Protein AF-A0A6P1C1L5-F1 (afdb_monomer)

Sequence (67 aa):
ARAPSTYVVGAKTFAEQYVLSALIEQRLQAAGLQASTREGLGSSVIFQALAANNIDVYVDYSGTLWV

pLDDT: mean 91.81, std 10.93, range [52.06, 98.31]

Radius of gyration: 11.92 Å; Cα contacts (8 Å, |Δi|>4): 91; chains: 1; bounding box: 23×26×32 Å

Organism: NCBI:txid2594946

Foldseek 3Di:
DDDDAEAEEEAAPDDVQVVVSVVVQVVCVVVVGHYDYDYHAHPVRVVVCCVVVVHVYGDDDPVSPPD

Nearest PDB structures (foldseek):
  4mlq-assembly1_A  TM=7.012E-01  e=3.259E-01  Priestia megaterium
  5xpj-assembly1_A  TM=6.133E-01  e=4.572E-01  Pseudomonas bharatica CSV86
  1n76-assembly1_A  TM=6.303E-01  e=1.030E+00  Homo sapiens
  6qf7-assembly2_C  TM=5.831E-01  e=6.863E-01  Escherichia coli
  8t7t-assembly1_B  TM=5.813E-01  e=1.262E+00  Homo sapiens

Secondary structure (DSSP, 8-state):
-PPSS-EEEEEESSHHHHHHHHHHHHHHHHTT--EEEEEEE-HHHHHHHHHTTS-SB----TTTS--

Solvent-accessible surface area (backbone atoms only — not comparable to full-atom values): 4003 Å² total; per-residue (Å²): 130,84,80,91,70,66,47,32,32,32,18,45,77,47,75,66,32,55,55,52,34,50,53,49,40,53,52,36,46,76,71,77,37,50,56,48,78,48,68,69,29,51,76,72,53,46,53,50,30,43,78,68,65,74,23,77,46,65,89,83,52,88,86,58,76,85,108

Mean predicted aligned error: 3.9 Å

Structure (mmCIF, N/CA/C/O backbone):
data_AF-A0A6P1C1L5-F1
#
_entry.id   AF-A0A6P1C1L5-F1
#
loop_
_atom_site.group_PDB
_atom_site.id
_atom_site.type_symbol
_atom_site.label_atom_id
_atom_site.label_alt_id
_atom_site.label_comp_id
_atom_site.label_asym_id
_atom_site.label_entity_id
_atom_site.label_seq_id
_atom_site.pdbx_PDB_ins_code
_atom_site.Cartn_x
_atom_site.Cartn_y
_atom_site.Cartn_z
_atom_site.occupancy
_atom_site.B_iso_or_equiv
_atom_site.a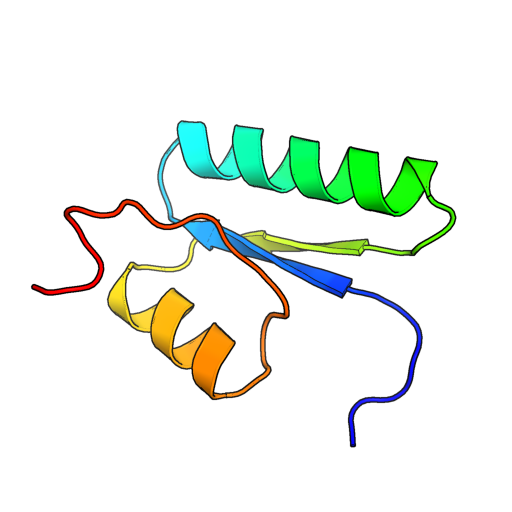uth_seq_id
_atom_site.auth_comp_id
_atom_site.auth_asym_id
_atom_site.auth_atom_id
_atom_site.pdbx_PDB_model_num
ATOM 1 N N . ALA A 1 1 ? -5.737 -16.745 11.947 1.00 52.06 1 ALA A N 1
ATOM 2 C CA . ALA A 1 1 ? -6.431 -15.500 11.561 1.00 52.06 1 ALA A CA 1
ATOM 3 C C . ALA A 1 1 ? -5.744 -14.337 12.266 1.00 52.06 1 ALA A C 1
ATOM 5 O O . ALA A 1 1 ? -5.407 -14.493 13.435 1.00 52.06 1 ALA A O 1
ATOM 6 N N . ARG A 1 2 ? -5.452 -13.234 11.566 1.00 58.50 2 ARG A N 1
ATOM 7 C CA . ARG A 1 2 ? -4.787 -12.057 12.150 1.00 58.50 2 ARG A CA 1
ATOM 8 C C . ARG A 1 2 ? -5.710 -11.421 13.197 1.00 58.50 2 ARG A C 1
ATOM 10 O O . ARG A 1 2 ? -6.899 -11.265 12.933 1.00 58.50 2 ARG A O 1
ATOM 17 N N . ALA A 1 3 ? -5.181 -11.128 14.386 1.00 56.69 3 ALA A N 1
ATOM 18 C CA . ALA A 1 3 ? -5.930 -10.442 15.439 1.00 56.69 3 ALA A CA 1
ATOM 19 C C . ALA A 1 3 ? -6.397 -9.063 14.932 1.00 56.69 3 ALA A C 1
ATOM 21 O O . ALA A 1 3 ? -5.662 -8.425 14.171 1.00 56.69 3 ALA A O 1
ATOM 22 N N . PRO A 1 4 ? -7.602 -8.601 15.303 1.00 66.00 4 PRO A N 1
ATOM 23 C CA . PRO A 1 4 ? -8.114 -7.345 14.794 1.00 66.00 4 PRO A CA 1
ATOM 24 C C . PRO A 1 4 ? -7.452 -6.213 15.571 1.00 66.00 4 PRO A C 1
ATOM 26 O O . PRO A 1 4 ? -7.632 -6.132 16.784 1.00 66.00 4 PRO A O 1
ATOM 29 N N . SER A 1 5 ? -6.724 -5.328 14.893 1.00 69.19 5 SER A N 1
ATOM 30 C CA . SER A 1 5 ? -6.497 -3.993 15.463 1.00 69.19 5 SER A CA 1
ATOM 31 C C . SER A 1 5 ? -5.877 -2.964 14.531 1.00 69.19 5 SER A C 1
ATOM 33 O O . SER A 1 5 ? -6.073 -1.786 14.799 1.00 69.19 5 SER A O 1
ATOM 35 N N . THR A 1 6 ? -5.173 -3.329 13.455 1.00 89.69 6 THR A N 1
ATOM 36 C CA . THR A 1 6 ? -4.471 -2.329 12.625 1.00 89.69 6 THR A CA 1
ATOM 37 C C . THR A 1 6 ? -4.360 -2.789 11.175 1.00 89.69 6 THR A C 1
ATOM 39 O O . THR A 1 6 ? -3.874 -3.894 10.937 1.00 89.69 6 THR A O 1
ATOM 42 N N . TYR A 1 7 ? -4.786 -1.956 10.221 1.00 95.50 7 TYR A N 1
ATOM 43 C CA . TYR A 1 7 ? -4.534 -2.141 8.788 1.00 95.50 7 TYR A CA 1
ATOM 44 C C . TYR A 1 7 ? -3.069 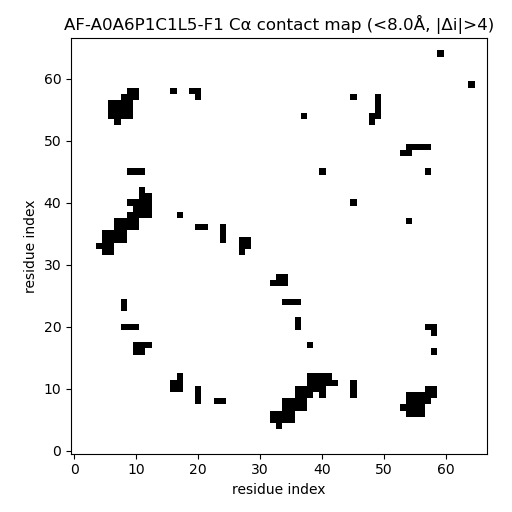-1.834 8.463 1.00 95.50 7 TYR A C 1
ATOM 46 O O . TYR A 1 7 ? -2.522 -0.858 8.956 1.00 95.50 7 TYR A O 1
ATOM 54 N N . VAL A 1 8 ? -2.433 -2.627 7.612 1.00 96.69 8 VAL A N 1
ATOM 55 C CA . VAL A 1 8 ? -1.053 -2.421 7.162 1.00 96.69 8 VAL A CA 1
ATOM 56 C C . VAL A 1 8 ? -1.079 -2.000 5.698 1.00 96.69 8 VAL A C 1
ATOM 58 O O . VAL A 1 8 ? -1.452 -2.781 4.821 1.00 96.69 8 VAL A O 1
ATOM 61 N N . VAL A 1 9 ? -0.668 -0.763 5.437 1.00 97.94 9 VAL A N 1
ATOM 62 C CA . VAL A 1 9 ? -0.598 -0.160 4.105 1.00 97.94 9 VAL A CA 1
ATOM 63 C C . VAL A 1 9 ? 0.813 -0.345 3.548 1.00 97.94 9 VAL A C 1
ATOM 65 O O . VAL A 1 9 ? 1.786 0.134 4.127 1.00 97.94 9 VAL A O 1
ATOM 68 N N . GLY A 1 10 ? 0.951 -1.052 2.431 1.00 98.00 10 GLY A N 1
ATOM 69 C CA . GLY A 1 10 ? 2.231 -1.226 1.749 1.00 98.00 10 GLY A CA 1
ATOM 70 C C . GLY A 1 10 ? 2.596 -0.026 0.870 1.00 98.00 10 GLY A C 1
ATOM 71 O O . GLY A 1 10 ? 1.718 0.557 0.235 1.00 98.00 10 GLY A O 1
ATOM 72 N N . ALA A 1 11 ? 3.890 0.289 0.768 1.00 98.25 11 ALA A N 1
ATOM 73 C CA . ALA A 1 11 ? 4.408 1.287 -0.171 1.00 98.25 11 ALA A CA 1
ATOM 74 C C . ALA A 1 11 ? 5.630 0.770 -0.944 1.00 98.25 11 ALA A C 1
ATOM 76 O O . ALA A 1 11 ? 6.557 0.191 -0.360 1.00 98.25 11 ALA A O 1
ATOM 77 N N . LYS A 1 12 ? 5.642 0.999 -2.265 1.00 97.19 12 LYS A N 1
ATOM 78 C CA . LYS A 1 12 ? 6.828 0.746 -3.098 1.00 97.19 12 LYS A CA 1
ATOM 79 C C . LYS A 1 12 ? 7.890 1.837 -2.902 1.00 97.19 12 LYS A C 1
ATOM 81 O O . LYS A 1 12 ? 7.632 2.884 -2.322 1.00 97.19 12 LYS A O 1
ATOM 86 N N . THR A 1 13 ? 9.097 1.608 -3.412 1.00 95.62 13 THR A N 1
ATOM 87 C CA . THR A 1 13 ? 10.295 2.438 -3.167 1.00 95.62 13 THR A CA 1
ATOM 88 C C . THR A 1 13 ? 10.336 3.794 -3.892 1.00 95.62 13 THR A C 1
ATOM 90 O O . THR A 1 13 ? 11.413 4.372 -4.019 1.00 95.62 13 THR A O 1
ATOM 93 N N . PHE A 1 14 ? 9.220 4.320 -4.398 1.00 93.62 14 PHE A N 1
ATOM 94 C CA . PHE A 1 14 ? 9.196 5.585 -5.144 1.00 93.62 14 PHE A CA 1
ATOM 95 C C . PHE A 1 14 ? 8.294 6.632 -4.494 1.00 93.62 14 PHE A C 1
ATOM 97 O O . PHE A 1 14 ? 7.316 6.295 -3.834 1.00 93.62 14 PHE A O 1
ATOM 104 N N . ALA A 1 15 ? 8.634 7.909 -4.707 1.00 97.12 15 ALA A N 1
ATOM 105 C CA . ALA A 1 15 ? 8.071 9.063 -3.999 1.00 97.12 15 ALA A CA 1
ATOM 106 C C . ALA A 1 15 ? 6.536 9.055 -3.920 1.00 97.12 15 ALA A C 1
ATOM 108 O O . ALA A 1 15 ? 5.970 9.226 -2.843 1.00 97.12 15 ALA A O 1
ATOM 109 N N . GLU A 1 16 ? 5.867 8.804 -5.047 1.00 97.56 16 GLU A N 1
ATOM 110 C CA . GLU A 1 16 ? 4.404 8.794 -5.115 1.00 97.56 16 GLU A CA 1
ATOM 111 C C . GLU A 1 16 ? 3.776 7.755 -4.177 1.00 97.56 16 GLU A C 1
ATOM 113 O O . GLU A 1 16 ? 2.739 8.020 -3.580 1.00 97.56 16 GLU A O 1
ATOM 118 N N . GLN A 1 17 ? 4.410 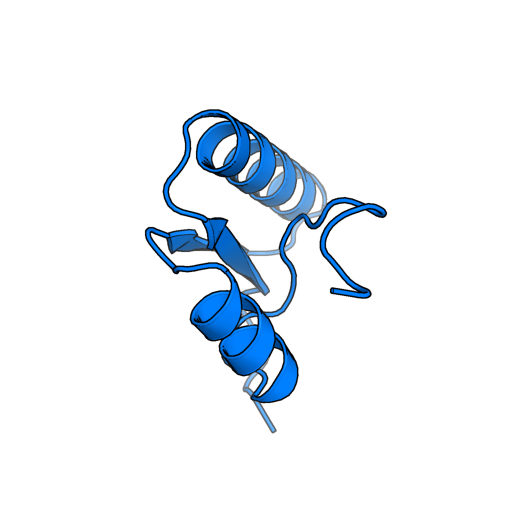6.600 -3.974 1.00 97.31 17 GLN A N 1
ATOM 119 C CA . GLN A 1 17 ? 3.834 5.547 -3.133 1.00 97.31 17 GLN A CA 1
ATOM 120 C C . GLN A 1 17 ? 3.839 5.912 -1.664 1.00 97.31 17 GLN A C 1
ATOM 122 O O . GLN A 1 17 ? 2.869 5.590 -0.992 1.00 97.31 17 GLN A O 1
ATOM 127 N N . TYR A 1 18 ? 4.858 6.630 -1.190 1.00 96.88 18 TYR A N 1
ATOM 128 C CA . TYR A 1 18 ? 4.866 7.164 0.172 1.00 96.88 18 TYR A CA 1
ATOM 129 C C . TYR A 1 18 ? 3.742 8.188 0.379 1.00 96.88 18 TYR A C 1
ATOM 131 O O . TYR A 1 18 ? 3.075 8.193 1.411 1.00 96.88 18 TYR A O 1
ATOM 139 N N . VAL A 1 19 ? 3.483 9.037 -0.624 1.00 98.06 19 VAL A N 1
ATOM 140 C CA . VAL A 1 19 ? 2.377 10.007 -0.571 1.00 98.06 19 VAL A CA 1
ATOM 141 C C . VAL A 1 19 ? 1.029 9.287 -0.551 1.00 98.06 19 VAL A C 1
ATOM 143 O O . VAL A 1 19 ? 0.178 9.579 0.288 1.00 98.06 19 VAL A O 1
ATOM 146 N N . LEU A 1 20 ? 0.822 8.328 -1.454 1.00 98.19 20 LEU A N 1
ATOM 147 C CA . LEU A 1 20 ? -0.441 7.599 -1.549 1.00 98.19 20 LEU A CA 1
ATOM 148 C C . LEU A 1 20 ? -0.683 6.690 -0.335 1.00 98.19 20 LEU A C 1
ATOM 150 O O . LEU A 1 20 ? -1.820 6.611 0.131 1.00 98.19 20 LEU A O 1
ATOM 154 N N . SER A 1 21 ? 0.353 6.054 0.222 1.00 98.00 21 SER A N 1
ATOM 155 C CA . SER A 1 21 ? 0.221 5.252 1.443 1.00 98.00 21 SER A CA 1
ATOM 156 C C . SER A 1 21 ? -0.161 6.115 2.643 1.00 98.00 21 SER A C 1
ATOM 158 O O . SER A 1 21 ? -1.074 5.743 3.379 1.00 98.00 21 SER A O 1
ATOM 160 N N . ALA A 1 22 ? 0.451 7.295 2.794 1.00 97.38 22 ALA A N 1
ATOM 161 C CA . ALA A 1 22 ? 0.094 8.247 3.844 1.00 97.38 22 ALA A CA 1
ATOM 162 C C . ALA A 1 22 ? -1.353 8.755 3.694 1.00 97.38 22 ALA A C 1
ATOM 164 O O . ALA A 1 22 ? -2.084 8.858 4.677 1.00 97.38 22 ALA A O 1
ATOM 165 N N . LEU A 1 23 ? -1.815 9.013 2.463 1.00 98.31 23 LEU A N 1
ATOM 166 C CA . LEU A 1 23 ? -3.210 9.401 2.212 1.00 98.31 23 LEU A CA 1
ATOM 167 C C . LEU A 1 23 ? -4.207 8.290 2.577 1.00 98.31 23 LEU A C 1
ATOM 169 O O . LEU A 1 23 ? -5.294 8.582 3.080 1.00 98.31 23 LEU A O 1
ATOM 173 N N . ILE A 1 24 ? -3.864 7.023 2.330 1.00 98.25 24 ILE A N 1
ATOM 174 C CA . ILE A 1 24 ? -4.692 5.879 2.740 1.00 98.25 24 ILE A CA 1
ATOM 175 C C . ILE A 1 24 ? -4.720 5.767 4.266 1.00 98.25 24 ILE A C 1
ATOM 177 O O . ILE A 1 24 ? -5.799 5.627 4.841 1.00 98.25 24 ILE A O 1
ATOM 181 N N . GLU A 1 25 ? -3.564 5.876 4.921 1.00 97.31 25 GLU A N 1
ATOM 182 C CA . GLU A 1 25 ? -3.454 5.856 6.381 1.00 97.31 25 GLU A CA 1
ATOM 183 C C . GLU A 1 25 ? -4.329 6.945 7.021 1.00 97.31 25 GLU A C 1
ATOM 185 O O . GLU A 1 25 ? -5.168 6.643 7.870 1.00 97.31 25 GLU A O 1
ATOM 190 N N . GLN A 1 26 ? -4.223 8.191 6.547 1.00 97.62 26 GLN A N 1
ATOM 191 C CA . GLN A 1 26 ? -5.044 9.311 7.016 1.00 97.62 26 GLN A CA 1
ATOM 192 C C . GLN A 1 26 ? -6.547 9.055 6.843 1.00 97.62 26 GLN A C 1
ATOM 194 O O . GLN A 1 26 ? -7.341 9.393 7.721 1.00 97.62 26 GLN A O 1
ATOM 199 N N . ARG A 1 27 ? -6.965 8.440 5.728 1.00 97.81 27 ARG A N 1
ATOM 200 C CA . ARG A 1 27 ? -8.377 8.097 5.486 1.00 97.81 27 ARG A CA 1
ATOM 201 C C . ARG A 1 27 ? -8.880 7.004 6.423 1.00 97.81 27 ARG A C 1
ATOM 203 O O . ARG A 1 27 ? -10.007 7.104 6.903 1.00 97.81 27 ARG A O 1
ATOM 210 N N . LEU A 1 28 ? -8.066 5.984 6.691 1.00 96.44 28 LEU A N 1
ATOM 211 C CA . LEU A 1 28 ? -8.398 4.927 7.649 1.00 96.44 28 LEU A CA 1
ATOM 212 C C . LEU A 1 28 ? -8.539 5.509 9.061 1.00 96.44 28 LEU A C 1
ATOM 214 O O . LEU A 1 28 ? -9.551 5.271 9.720 1.00 96.44 28 LEU A O 1
ATOM 218 N N . GLN A 1 29 ? -7.596 6.358 9.473 1.00 95.19 29 GLN A N 1
ATOM 219 C CA . GLN A 1 29 ? -7.642 7.058 10.758 1.00 95.19 29 GLN A CA 1
ATOM 220 C C . GLN A 1 29 ? -8.885 7.952 10.882 1.00 95.19 29 GLN A C 1
ATOM 222 O O . GLN A 1 29 ? -9.584 7.893 11.893 1.00 95.19 29 GLN A O 1
ATOM 227 N N . ALA A 1 30 ? -9.221 8.722 9.841 1.00 97.19 30 ALA A N 1
ATOM 228 C CA . ALA A 1 30 ? -10.431 9.549 9.806 1.00 97.19 30 ALA A CA 1
ATOM 229 C C . ALA A 1 30 ? -11.732 8.727 9.904 1.00 97.19 30 ALA A C 1
ATOM 231 O O . ALA A 1 30 ? -12.748 9.240 10.368 1.00 97.19 30 ALA A O 1
ATOM 232 N N . ALA A 1 31 ? -11.701 7.453 9.505 1.00 96.94 31 ALA A N 1
ATOM 233 C CA . ALA A 1 31 ? -12.805 6.507 9.657 1.00 96.94 31 ALA A CA 1
ATOM 234 C C . ALA A 1 31 ? -12.812 5.775 11.018 1.00 96.94 31 ALA A C 1
ATOM 236 O O . ALA A 1 31 ? -13.621 4.870 11.219 1.00 96.94 31 ALA A O 1
ATOM 237 N N . GLY A 1 32 ? -11.922 6.132 11.952 1.00 95.88 32 GLY A N 1
ATOM 238 C CA . GLY A 1 32 ? -11.798 5.479 13.260 1.00 95.88 32 GLY A CA 1
ATOM 239 C C . GLY A 1 32 ? -11.075 4.128 13.225 1.00 95.88 32 GLY A C 1
ATOM 240 O O . GLY A 1 32 ? -11.157 3.362 14.185 1.00 95.88 32 GLY A O 1
ATOM 241 N N . LEU A 1 33 ? -10.375 3.815 12.131 1.00 95.25 33 LEU A N 1
ATOM 242 C CA . LEU A 1 33 ? -9.605 2.585 11.956 1.00 95.25 33 LEU A CA 1
ATOM 243 C C . LEU A 1 33 ? -8.121 2.865 12.210 1.00 95.25 33 LEU A C 1
ATOM 245 O O . LEU A 1 33 ? -7.582 3.865 11.743 1.00 95.25 33 LEU A O 1
ATOM 249 N N . GLN A 1 34 ? -7.428 1.971 12.918 1.00 94.75 34 GLN A N 1
ATOM 250 C CA . GLN A 1 34 ? -5.980 2.112 13.086 1.00 94.75 34 GLN A CA 1
ATOM 251 C C . GLN A 1 34 ? -5.268 1.590 11.841 1.00 94.75 34 GLN A C 1
ATOM 253 O O . GLN A 1 34 ? -5.648 0.552 11.291 1.00 94.75 34 GLN A O 1
ATOM 258 N N . ALA A 1 35 ? -4.209 2.277 11.432 1.00 94.69 35 ALA A N 1
ATOM 259 C CA . ALA A 1 35 ? -3.383 1.886 10.306 1.00 94.69 35 ALA A CA 1
ATOM 260 C C . ALA A 1 35 ? -1.895 2.072 10.631 1.00 94.69 35 ALA A C 1
ATOM 262 O O . ALA A 1 35 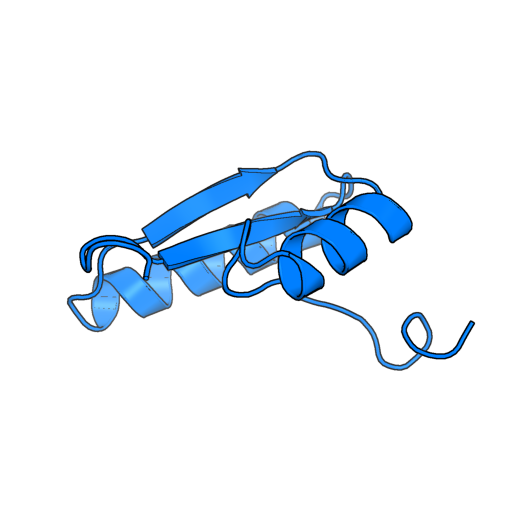? -1.542 2.875 11.491 1.00 94.69 35 ALA A O 1
ATOM 263 N N . SER A 1 36 ? -1.045 1.300 9.965 1.00 94.19 36 SER A N 1
ATOM 264 C CA . SER A 1 36 ? 0.409 1.431 9.960 1.00 94.19 36 SER A CA 1
ATOM 265 C C . SER A 1 36 ? 0.936 1.241 8.540 1.00 94.19 36 SER A C 1
ATOM 267 O O . SER A 1 36 ? 0.259 0.648 7.695 1.00 94.19 36 SER A O 1
ATOM 269 N N . THR A 1 37 ? 2.142 1.732 8.257 1.00 94.06 37 THR A N 1
ATOM 270 C CA . THR A 1 37 ? 2.769 1.587 6.939 1.00 94.06 37 THR A CA 1
ATOM 271 C C . THR A 1 37 ? 3.875 0.532 6.944 1.00 94.06 37 THR A C 1
ATOM 273 O O . THR A 1 37 ? 4.588 0.328 7.929 1.00 94.06 37 THR A O 1
ATOM 276 N N . ARG A 1 38 ? 4.022 -0.170 5.816 1.00 95.94 38 ARG A N 1
ATOM 277 C CA . ARG A 1 38 ? 5.163 -1.037 5.511 1.00 95.94 38 ARG A CA 1
ATOM 278 C C . ARG A 1 38 ? 5.767 -0.605 4.184 1.00 95.94 38 ARG A C 1
ATOM 280 O O . ARG A 1 38 ? 5.240 -0.897 3.111 1.00 95.94 38 ARG A O 1
ATOM 287 N N . GLU A 1 39 ? 6.887 0.084 4.274 1.00 95.69 39 GLU A N 1
ATOM 288 C CA . GLU A 1 39 ? 7.455 0.824 3.156 1.00 95.69 39 GLU A CA 1
ATOM 289 C C . GLU A 1 39 ? 8.683 0.140 2.545 1.00 95.69 39 GLU A C 1
ATOM 291 O O . GLU A 1 39 ? 9.196 -0.852 3.068 1.00 95.69 39 GLU A O 1
ATOM 296 N N . GLY A 1 40 ? 9.159 0.677 1.419 1.00 93.94 40 GLY A N 1
ATOM 297 C CA . GLY A 1 40 ? 10.407 0.244 0.793 1.00 93.94 40 GLY A CA 1
ATOM 298 C C . GLY A 1 40 ? 10.334 -1.123 0.104 1.00 93.94 40 GLY A C 1
ATOM 299 O O . GLY A 1 40 ? 11.363 -1.769 -0.090 1.00 93.94 40 GLY A O 1
ATOM 300 N N . LEU A 1 41 ? 9.139 -1.591 -0.267 1.00 95.69 41 LEU A N 1
ATOM 301 C CA . LEU A 1 41 ? 8.958 -2.903 -0.892 1.00 95.69 41 LEU A CA 1
ATOM 302 C C . LEU A 1 41 ? 9.119 -2.824 -2.421 1.00 95.69 41 LEU A C 1
ATOM 304 O O . LEU A 1 41 ? 8.494 -2.004 -3.086 1.00 95.69 41 LEU A O 1
ATOM 308 N N . GLY A 1 42 ? 9.929 -3.704 -3.014 1.00 94.75 42 GLY A N 1
ATOM 309 C CA . GLY A 1 42 ? 9.989 -3.844 -4.477 1.00 94.75 42 GLY A CA 1
ATOM 310 C C . GLY A 1 42 ? 8.677 -4.387 -5.066 1.00 94.75 42 GLY A C 1
ATOM 311 O O . GLY A 1 42 ? 7.905 -5.030 -4.358 1.00 94.75 42 GLY A O 1
ATOM 312 N N . SER A 1 43 ? 8.433 -4.188 -6.369 1.00 92.25 43 SER A N 1
ATOM 313 C CA . SER A 1 43 ? 7.162 -4.554 -7.030 1.00 92.25 43 SER A CA 1
ATOM 314 C C . SER A 1 43 ? 6.747 -6.018 -6.834 1.00 92.25 43 SER A C 1
ATOM 316 O O . SER A 1 43 ? 5.610 -6.290 -6.462 1.00 92.25 43 SER A O 1
ATOM 318 N N . SER A 1 44 ? 7.663 -6.973 -7.006 1.00 92.81 44 SER A N 1
ATOM 319 C CA . SER A 1 44 ? 7.345 -8.390 -6.780 1.00 92.81 44 SER A CA 1
ATOM 320 C C . SER A 1 44 ? 7.145 -8.708 -5.294 1.00 92.81 44 SER A C 1
ATOM 322 O O . SER A 1 44 ? 6.306 -9.532 -4.941 1.00 92.81 44 SER A O 1
ATOM 324 N N . VAL A 1 45 ? 7.893 -8.036 -4.412 1.00 95.81 45 VAL A N 1
ATOM 325 C CA . VAL A 1 45 ? 7.841 -8.255 -2.958 1.00 95.81 45 VAL A CA 1
ATOM 326 C C . VAL A 1 45 ? 6.528 -7.744 -2.374 1.00 95.81 45 VAL A C 1
ATOM 328 O O . VAL A 1 45 ? 5.932 -8.426 -1.547 1.00 95.81 45 VAL A O 1
ATOM 331 N N . ILE A 1 46 ? 6.054 -6.569 -2.799 1.00 96.56 46 ILE A N 1
ATOM 332 C CA . ILE A 1 46 ? 4.803 -5.995 -2.291 1.00 96.56 46 ILE A CA 1
ATOM 333 C C . ILE A 1 46 ? 3.584 -6.809 -2.733 1.00 96.56 46 ILE A C 1
ATOM 335 O O . ILE A 1 46 ? 2.689 -7.045 -1.926 1.00 96.56 46 ILE A O 1
ATOM 339 N N . PHE A 1 47 ? 3.591 -7.327 -3.966 1.00 95.31 47 PHE A N 1
ATOM 340 C CA . PHE A 1 47 ? 2.537 -8.217 -4.448 1.00 95.31 47 PHE A CA 1
ATOM 341 C C . PHE A 1 47 ? 2.499 -9.525 -3.645 1.00 95.31 47 PHE A C 1
ATOM 343 O O . PHE A 1 47 ? 1.444 -9.933 -3.163 1.00 95.31 47 PHE A O 1
ATOM 350 N N . GLN A 1 48 ? 3.662 -10.147 -3.415 1.00 95.88 48 GLN A N 1
ATOM 351 C CA . GLN A 1 48 ? 3.760 -11.334 -2.559 1.00 95.88 48 GLN A CA 1
ATOM 352 C C . GLN A 1 48 ? 3.346 -11.036 -1.114 1.00 95.88 48 GLN A C 1
ATOM 354 O O . GLN A 1 48 ? 2.697 -11.864 -0.480 1.00 95.88 48 GLN A O 1
ATOM 359 N N . ALA A 1 49 ? 3.682 -9.855 -0.588 1.00 96.81 49 ALA A N 1
ATOM 360 C CA . ALA A 1 49 ? 3.266 -9.438 0.744 1.00 96.81 49 ALA A CA 1
ATOM 361 C C . ALA A 1 49 ? 1.739 -9.317 0.848 1.00 96.81 49 ALA A C 1
ATOM 363 O O . ALA A 1 49 ? 1.182 -9.754 1.854 1.00 96.81 49 ALA A O 1
ATOM 364 N N . LEU A 1 50 ? 1.067 -8.788 -0.181 1.00 96.06 50 LEU A N 1
ATOM 365 C CA . LEU A 1 50 ? -0.395 -8.750 -0.231 1.00 96.06 50 LEU A CA 1
ATOM 366 C C . LEU A 1 50 ? -0.974 -10.170 -0.289 1.00 96.06 50 LEU A C 1
ATOM 368 O O . LEU A 1 50 ? -1.806 -10.527 0.539 1.00 96.06 50 LEU A O 1
ATOM 372 N N . ALA A 1 51 ? -0.483 -11.009 -1.207 1.00 95.75 51 ALA A N 1
ATOM 373 C CA . ALA A 1 51 ? -0.947 -12.390 -1.367 1.00 95.75 51 ALA A CA 1
ATOM 374 C C . ALA A 1 51 ? -0.752 -13.245 -0.098 1.00 95.75 51 ALA A C 1
ATOM 376 O O . ALA A 1 51 ? -1.549 -14.137 0.190 1.00 95.75 51 ALA A O 1
ATOM 377 N N . ALA A 1 52 ? 0.291 -12.954 0.684 1.00 96.19 52 ALA A N 1
ATOM 378 C CA . ALA A 1 52 ? 0.586 -13.612 1.953 1.00 96.19 52 ALA A CA 1
ATOM 379 C C . ALA A 1 52 ? -0.147 -13.003 3.168 1.00 96.19 52 ALA A C 1
ATOM 381 O O . ALA A 1 52 ? 0.049 -13.484 4.282 1.00 96.19 52 ALA A O 1
ATOM 382 N N . ASN A 1 53 ? -0.985 -11.971 2.990 1.00 94.25 53 ASN A N 1
ATOM 383 C CA . ASN A 1 53 ? -1.634 -11.202 4.068 1.00 94.25 53 ASN A CA 1
ATOM 384 C C . ASN A 1 53 ? -0.652 -10.495 5.032 1.00 94.25 53 ASN A C 1
ATOM 386 O O . ASN A 1 53 ? -0.985 -10.216 6.187 1.00 94.25 53 ASN A O 1
ATOM 390 N N . ASN A 1 54 ? 0.565 -10.195 4.566 1.00 95.06 54 ASN A N 1
ATOM 391 C CA . ASN A 1 54 ? 1.561 -9.409 5.307 1.00 95.06 54 ASN A CA 1
ATOM 392 C C . ASN A 1 54 ? 1.279 -7.898 5.248 1.00 95.06 54 ASN A C 1
ATOM 394 O O . ASN A 1 54 ? 1.794 -7.151 6.080 1.00 95.06 54 ASN A O 1
ATOM 398 N N . ILE A 1 55 ? 0.513 -7.461 4.248 1.00 96.31 55 ILE A N 1
ATOM 399 C CA . ILE A 1 55 ? -0.087 -6.130 4.118 1.00 96.31 55 ILE A CA 1
ATOM 400 C C . ILE A 1 55 ? -1.558 -6.312 3.728 1.00 96.31 55 ILE A C 1
ATOM 402 O O . ILE A 1 55 ? -1.916 -7.349 3.172 1.00 96.31 55 ILE A O 1
ATOM 406 N N . ASP A 1 56 ? -2.391 -5.310 3.993 1.00 96.56 56 ASP A N 1
ATOM 407 C CA . ASP A 1 56 ? -3.831 -5.359 3.707 1.00 96.56 56 ASP A CA 1
ATOM 408 C C . ASP A 1 56 ? -4.193 -4.609 2.421 1.00 96.56 56 ASP A C 1
ATOM 410 O O . ASP A 1 56 ? -5.176 -4.930 1.758 1.00 96.56 56 ASP A O 1
ATOM 414 N N . VAL A 1 57 ? -3.401 -3.598 2.056 1.00 96.94 57 VAL A N 1
ATOM 415 C CA . VAL A 1 57 ? -3.634 -2.773 0.869 1.00 96.94 57 VAL A CA 1
ATOM 416 C C . VAL A 1 57 ? -2.333 -2.127 0.404 1.00 96.94 57 VAL A C 1
ATOM 418 O O . VAL A 1 57 ? -1.468 -1.805 1.215 1.00 96.94 57 VAL A O 1
ATOM 421 N N . TYR A 1 58 ? -2.194 -1.915 -0.901 1.00 97.50 58 TYR A N 1
ATOM 422 C CA . TYR A 1 58 ? -1.212 -1.008 -1.493 1.00 97.50 58 TYR A CA 1
ATOM 423 C C . TYR A 1 58 ? -1.767 -0.456 -2.812 1.00 97.50 58 TYR A C 1
ATOM 425 O O . TYR A 1 58 ? -2.776 -0.954 -3.316 1.00 97.50 58 TYR A O 1
ATOM 433 N N . VAL A 1 59 ? -1.122 0.568 -3.374 1.00 96.81 59 VAL A N 1
ATOM 434 C CA . VAL A 1 59 ? -1.506 1.108 -4.685 1.00 96.81 59 VAL A CA 1
ATOM 435 C C . VAL A 1 59 ? -0.699 0.441 -5.791 1.00 96.81 59 VAL A C 1
ATOM 437 O O . VAL A 1 59 ? 0.531 0.515 -5.809 1.00 96.81 59 VAL A O 1
ATOM 440 N N . ASP A 1 60 ? -1.398 -0.147 -6.758 1.00 94.94 60 ASP A N 1
ATOM 441 C CA . ASP A 1 60 ? -0.808 -0.596 -8.016 1.00 94.94 60 ASP A CA 1
ATOM 442 C C . ASP A 1 60 ? -1.391 0.152 -9.216 1.00 94.94 60 ASP A C 1
ATOM 444 O O . ASP A 1 60 ? -2.426 0.812 -9.121 1.00 94.94 60 ASP A O 1
ATOM 448 N N . TYR A 1 61 ? -0.711 0.037 -10.351 1.00 92.25 61 TYR A N 1
ATOM 449 C CA . TYR A 1 61 ? -1.086 0.679 -11.602 1.00 92.25 61 TYR A CA 1
ATOM 450 C C . TYR A 1 61 ? -1.599 -0.393 -12.559 1.00 92.25 61 TYR A C 1
ATOM 452 O O . TYR A 1 61 ? -1.072 -1.502 -12.639 1.00 92.25 61 TYR A O 1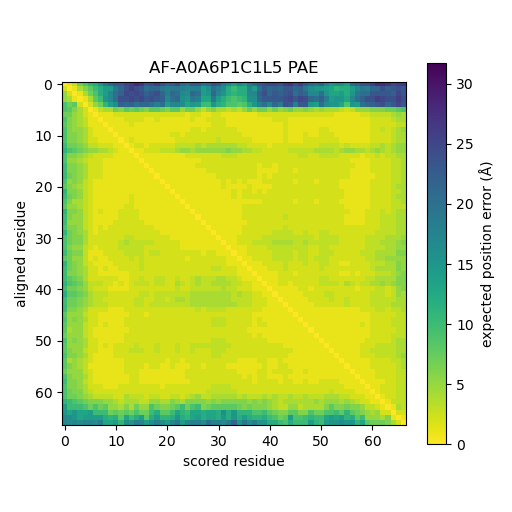
ATOM 460 N N . SER A 1 62 ? -2.636 -0.068 -13.324 1.00 90.94 62 SER A N 1
ATOM 461 C CA . SER A 1 62 ? -3.247 -1.013 -14.267 1.00 90.94 62 SER A CA 1
ATOM 462 C C . SER A 1 62 ? -2.251 -1.569 -15.292 1.00 90.94 62 SER A C 1
ATOM 464 O O . SER A 1 62 ? -2.404 -2.704 -15.734 1.00 90.94 62 SER A O 1
ATOM 466 N N . GLY A 1 63 ? -1.213 -0.798 -15.634 1.00 90.44 63 GLY A N 1
ATOM 467 C CA . GLY A 1 63 ? -0.142 -1.209 -16.542 1.00 90.44 63 GLY A CA 1
ATOM 468 C C . GLY A 1 63 ? 0.947 -2.093 -15.925 1.00 90.44 63 GLY A C 1
ATOM 469 O O . GLY A 1 63 ? 1.793 -2.572 -16.668 1.00 90.44 63 GLY A O 1
ATOM 470 N N . THR A 1 64 ? 0.960 -2.305 -14.605 1.00 83.69 64 THR A N 1
ATOM 471 C CA . THR A 1 64 ? 2.004 -3.079 -13.903 1.00 83.6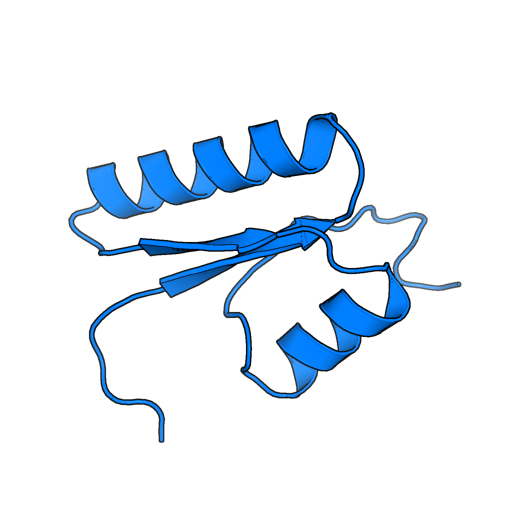9 64 THR A CA 1
ATOM 472 C C . THR A 1 64 ? 1.516 -4.409 -13.340 1.00 83.69 64 THR A C 1
ATOM 474 O O . THR A 1 64 ? 2.339 -5.252 -13.011 1.00 83.69 64 THR A O 1
ATOM 477 N N . LEU A 1 65 ? 0.202 -4.620 -13.232 1.00 73.19 65 LEU A N 1
AT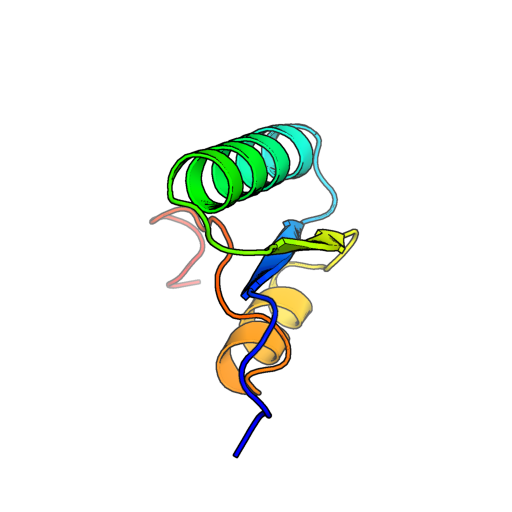OM 478 C CA . LEU A 1 65 ? -0.369 -5.843 -12.649 1.00 73.19 65 LEU A CA 1
ATOM 479 C C . LEU A 1 65 ? -0.312 -7.072 -13.571 1.00 73.19 65 LEU A C 1
ATOM 481 O O . LEU A 1 65 ? -0.362 -8.196 -13.083 1.00 73.19 65 LEU A O 1
ATOM 485 N N . TRP A 1 66 ? -0.252 -6.868 -14.889 1.00 72.44 66 TRP A N 1
ATOM 486 C CA . TRP A 1 66 ? -0.395 -7.934 -15.895 1.00 72.44 66 TRP A CA 1
ATOM 487 C C . TRP A 1 66 ? 0.916 -8.350 -16.570 1.00 72.44 66 TRP A C 1
ATOM 489 O O . TRP A 1 66 ? 0.888 -9.158 -17.498 1.00 72.44 66 TRP A O 1
ATOM 499 N N . VAL A 1 67 ? 2.033 -7.761 -16.147 1.00 61.06 67 VAL A N 1
ATOM 500 C CA . VAL A 1 67 ? 3.372 -7.943 -16.727 1.00 61.06 67 VAL A CA 1
ATOM 501 C C . VAL A 1 67 ? 4.307 -8.648 -15.764 1.00 61.06 67 VAL A C 1
ATOM 503 O O . VAL A 1 67 ? 4.170 -8.438 -14.540 1.00 61.06 67 VAL A O 1
#

InterPro domains:
  IPR007210 ABC-type glycine betaine transport system, substrate-binding domain [PF04069] (6-65)

=== Feature glossary ===
A reading guide for the features in this record.

Start from the sequence.

  · Sequence gives the chain of amino acids in standard one-letter code (A=alanine, C=cysteine, …, Y=tyrosine), read N→C. It is the only feature that is directly encoded by the gene; all structural features are derived from the folded form of this sequence.

Fold it, and you get atomic coordinates and the backbone conformation that goes with them.

  · Structure coordinates are given as an mmCIF _atom_site loop: one row per atom with element, residue name, chain id, sequence number, and x/y/z position in Å. Only the four main-chain atoms per residue are included here; side chains are omitted to keep the record compact.

  · Backbone dihedral angles. Every residue except chain termini has a φ (preceding-C → N → Cα → C) and a ψ (N → Cα → C → next-N). They are reported in degrees following the IUPAC sign convention. Secondary structure is essentially a statement about which (φ, ψ) basin each residue occupies.

  · Eight-state secondary structure (DSSP): H is the canonical α-helix, G the tighter 3₁₀-helix, I the wider π-helix; E/B are β-structure, T and S are turns and bends, and '-' is everything else. DSSP derives these from the pattern of main-chain N–H···O=C hydrogen bonds, not from the sequence.

  · SS3 is a coarse helix/strand/coil call (letters a/b/c) made by the P-SEA algorithm from inter-Cα distances and dihedrals. It is less detailed than DSSP but needs only Cα positions.

Summarize the fold with a handful of shape descriptors and a per-residue structural alphabet.

  · Radius of gyration (Rg) is the root-mean-square distance of Cα atoms from their centroid — a single number for overall size and compactness. A globular domain of N residues has Rg ≈ 2.2·N^0.38 Å; an extended or disordered chain has a much larger Rg. The Cα contact count is the number of residue pairs whose Cα atoms are within 8 Å and are more than four positions apart in sequence — a standard proxy for tertiary packing density. The bounding box is the smallest axis-aligned box enclosing all Cα atoms.

  · 3Di is Foldseek's structural alphabet. Each residue is assigned one of twenty discrete states based on how its Cα sits relative to its spatial (not sequential) neighbors. Aligning 3Di strings finds structural homologs roughly as well as full 3D superposition, but orders of magnitude faster.

  · Solvent-accessible surface area (SASA) is the area in Å² traced out b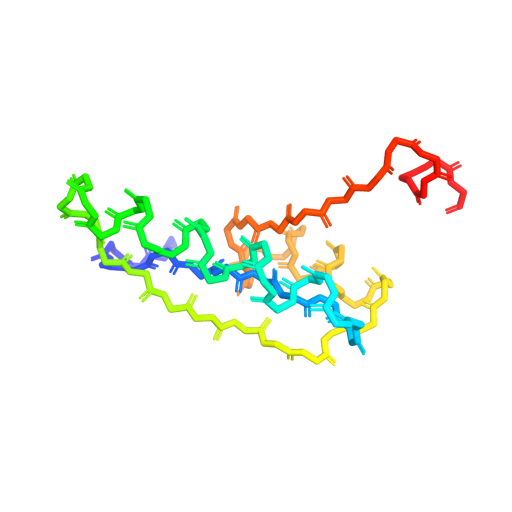y the centre of a 1.4 Å probe sphere (a water molecule) rolled over the protein's van der Waals surface (Shrake–Rupley / Lee–Richards construction). Buried residues h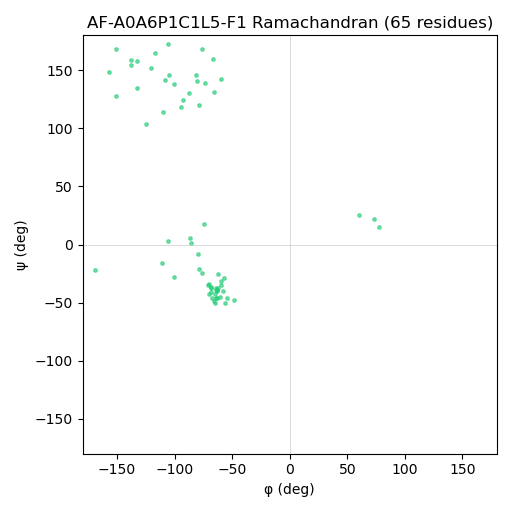ave near-zero SASA; fully exposed residues can exceed 200 Å². The total SASA scales roughly with the number of surface residues.

Ask how reliable the model is.

  · For AlphaFold models, the B-factor field carries pLDDT — the model's own estimate of local accuracy on a 0–100 scale. Regions with pLDDT<50 should be treated as essentially unmodeled; they often correspond to intrinsically disordered segments.

  · For experimental (PDB) structures, the B-factor (temperature factor) quantifies the positional spread of each atom in the crystal — a combination of thermal vibration and static disorder — in units of Å². High B-factors mark flexible loops or poorly resolved regions; low B-factors mark the rigid, well-ordered core.

  · Predicted Aligned Error (PAE) is an AlphaFold confidence matrix: entry (i, j) is the expected error in the position of residue j, in ångströms, when the prediction is superimposed on the true structure at residue i. Low PAE within a block of residues means that block is internally rigid and well-predicted; high PAE between two blocks means their relative placement is uncertain even if each block individually is confident.

Place it in context: what it resembles, what it is annotated as, and how it looks.

  · Structural nearest neighbors (via Foldseek easy-search vs the PDB). Reported per hit: target PDB id, E-value, and alignment TM-score. A TM-score above ~0.5 is the conventional threshold for 'same fold'.

  · Functional annotations link the protein to curated databases. InterPro entries identify conserved domains and families by matching the sequence against member-database signatures (Pfam, PROSITE, CDD, …). Gene Ontology (GO) terms describe molecular function, biological process, and cellular component in a controlled vocabulary. CATH places the structure in a hierarchical fold classification (Class/Architecture/Topology/Homologous-superfamily). The organism is the source species.

  · The contact map is a binary N×N matrix image: pixel (i, j) is dark where Cα_i and Cα_j are within 8 Å and |i−j|>4. Because the |i−j|>4 filter removes local helical contacts, off-diagonal stripes parallel to the main diagonal indicate parallel β-sheets; stripes perpendicular to it indicate antiparallel β-sheets. The Ramachandran plot scatters every residue's (φ, ψ) pair against the sterically allowed regions. The PAE heatmap renders the predicted-aligned-error matrix.

  · Six rendered views show the 3D structure from the faces of a cube — i.e. along ±x, ±y, ±z. Rendering representation is drawn randomly per protein from cartoon (secondary-structure ribbons), sticks (backbone bonds), or molecular surface; coloring is either N→C rainbow (blue at the N-terminus through red at the C-terminus) or one color per chain.